Protein AF-A0A660PFT0-F1 (afdb_monomer_lite)

Sequence (124 aa):
MNLISDNKSNSGTRGTGVSPVNHGLKACFRHGAYLPHWEIEGGVYFVTFRLADSLPRYVVRSLKAQRKDVIKTIKKSDKTPTSVENKSINKLFSRKFDRYLDSGRGACRLKNPEIAEMVANALC

Secondary structure (DSSP, 8-state):
----------------PPPS--TTPPEEEEE-SSSEEEEETTPPP------TTSS-HHHHHHHHHHHHHHHHHHHHTTPPPPHHHHHHHHHHHHHHHHHHHHTT-S--GGGSHHHHHHHHHT--

Foldseek 3Di:
DDDDDDDDDPPPPPDPDDDQDDPDWDWDWDDDPPDIDIDTVVGDDDDDDDDPFLADPVNVVVLVVVLVVVCVVCVVVVDDQDPVSVVVSVVVSVVVVVVSNVVVGDPPCCVPVVVVVVVVVVPD

Radius of gyration: 23.93 Å; chains: 1; bounding box: 81×48×47 Å

pLDDT: mean 79.15, std 17.85, range [34.97, 96.81]

Structure (mmCIF, N/CA/C/O backbone):
data_AF-A0A660PFT0-F1
#
_entry.id   AF-A0A660PFT0-F1
#
loop_
_atom_site.group_PDB
_atom_site.id
_atom_site.type_symbol
_atom_site.label_atom_id
_atom_site.label_alt_id
_atom_site.label_comp_id
_atom_site.label_asym_id
_atom_site.label_entity_id
_atom_site.label_seq_id
_atom_site.pdbx_PDB_ins_code
_atom_site.Cartn_x
_atom_site.Cartn_y
_atom_site.Cartn_z
_atom_site.occupancy
_atom_site.B_iso_or_equiv
_atom_site.auth_seq_id
_atom_site.auth_comp_id
_atom_site.auth_asym_id
_atom_site.auth_atom_id
_atom_site.pdbx_PDB_model_num
ATOM 1 N N . MET A 1 1 ? 59.292 -23.383 -14.006 1.00 40.69 1 MET A N 1
ATOM 2 C CA . MET A 1 1 ? 58.706 -22.035 -14.160 1.00 40.69 1 MET A CA 1
ATOM 3 C C . MET A 1 1 ? 57.199 -22.199 -14.232 1.00 40.69 1 MET A C 1
ATOM 5 O O . MET A 1 1 ? 56.682 -22.560 -15.278 1.00 40.69 1 MET A O 1
ATOM 9 N N . ASN A 1 2 ? 56.529 -22.056 -13.088 1.00 34.97 2 ASN A N 1
ATOM 10 C CA . ASN A 1 2 ? 55.070 -22.078 -12.987 1.00 34.97 2 ASN A CA 1
ATOM 11 C C . ASN A 1 2 ? 54.538 -20.672 -13.243 1.00 34.97 2 ASN A C 1
ATOM 13 O O . ASN A 1 2 ? 54.988 -19.763 -12.555 1.00 34.97 2 ASN A O 1
ATOM 17 N N . LEU A 1 3 ? 53.547 -20.529 -14.122 1.00 36.38 3 LEU A N 1
ATOM 18 C CA . LEU A 1 3 ? 52.514 -19.498 -14.009 1.00 36.38 3 LEU A CA 1
ATOM 19 C C . LEU A 1 3 ? 51.187 -20.083 -14.514 1.00 36.38 3 LEU A C 1
ATOM 21 O O . LEU A 1 3 ? 50.886 -20.079 -15.703 1.00 36.38 3 LEU A O 1
ATOM 25 N N . ILE A 1 4 ? 50.422 -20.620 -13.566 1.00 43.66 4 ILE A N 1
ATOM 26 C CA . ILE A 1 4 ? 48.961 -20.683 -13.613 1.00 43.66 4 ILE A CA 1
ATOM 27 C C . ILE A 1 4 ? 48.498 -19.372 -12.964 1.00 43.66 4 ILE A C 1
ATOM 29 O O . ILE A 1 4 ? 48.966 -19.059 -11.871 1.00 43.66 4 ILE A O 1
ATOM 33 N N . SER A 1 5 ? 47.608 -18.610 -13.604 1.00 38.97 5 SER A N 1
ATOM 34 C CA . SER A 1 5 ? 46.827 -17.572 -12.914 1.00 38.97 5 SER A CA 1
ATOM 35 C C . SER A 1 5 ? 45.366 -17.582 -13.378 1.00 38.97 5 SER A C 1
ATOM 37 O O . SER A 1 5 ? 45.002 -17.021 -14.409 1.00 38.97 5 SER A O 1
ATOM 39 N N . ASP A 1 6 ? 44.567 -18.333 -12.630 1.00 35.00 6 ASP A N 1
ATOM 40 C CA . ASP A 1 6 ? 43.370 -17.909 -11.900 1.00 35.00 6 ASP A CA 1
ATOM 41 C C . ASP A 1 6 ? 42.286 -17.042 -12.572 1.00 35.00 6 ASP A C 1
ATOM 43 O O . ASP A 1 6 ? 42.359 -15.827 -12.736 1.00 35.00 6 ASP A O 1
ATOM 47 N N . ASN A 1 7 ? 41.200 -17.768 -12.844 1.00 38.53 7 ASN A N 1
ATOM 48 C CA . ASN A 1 7 ? 39.774 -17.456 -12.742 1.00 38.53 7 ASN A CA 1
ATOM 49 C C . ASN A 1 7 ? 39.323 -16.195 -11.958 1.00 38.53 7 ASN A C 1
ATOM 51 O O . ASN A 1 7 ? 39.603 -16.026 -10.777 1.00 38.53 7 ASN A O 1
ATOM 55 N N . LYS A 1 8 ? 38.448 -15.427 -12.633 1.00 44.62 8 LYS A N 1
ATOM 56 C CA . LYS A 1 8 ? 37.333 -14.564 -12.173 1.00 44.62 8 LYS A CA 1
ATOM 57 C C . LYS A 1 8 ? 37.143 -14.313 -10.662 1.00 44.62 8 LYS A C 1
ATOM 59 O O . LYS A 1 8 ? 36.727 -15.201 -9.925 1.00 44.62 8 LYS A O 1
ATOM 64 N N . SER A 1 9 ? 37.027 -13.025 -10.325 1.00 35.03 9 SER A N 1
ATOM 65 C CA . SER A 1 9 ? 35.976 -12.541 -9.415 1.00 35.03 9 SER A CA 1
ATOM 66 C C . SER A 1 9 ? 35.415 -11.196 -9.895 1.00 35.03 9 SER A C 1
ATOM 68 O O . SER A 1 9 ? 35.931 -10.134 -9.559 1.00 35.03 9 SER A O 1
ATOM 70 N N . ASN A 1 10 ? 34.344 -11.230 -10.695 1.00 42.50 10 ASN A N 1
ATOM 71 C CA . ASN A 1 10 ? 33.515 -10.047 -10.925 1.00 42.50 10 ASN A CA 1
ATOM 72 C C . ASN A 1 10 ? 32.631 -9.877 -9.682 1.00 42.50 10 ASN A C 1
ATOM 74 O O . ASN A 1 10 ? 31.570 -10.500 -9.579 1.00 42.50 10 ASN A O 1
ATOM 78 N N . SER A 1 11 ? 33.112 -9.127 -8.691 1.00 39.69 11 SER A N 1
ATOM 79 C CA . SER A 1 11 ? 32.329 -8.773 -7.512 1.00 39.69 11 SER A CA 1
ATOM 80 C C . SER A 1 11 ? 31.281 -7.745 -7.927 1.00 39.69 11 SER A C 1
ATOM 82 O O . SER A 1 11 ? 31.493 -6.538 -7.891 1.00 39.69 11 SER A O 1
ATOM 84 N N . GLY A 1 12 ? 30.120 -8.242 -8.355 1.00 40.56 12 GLY A N 1
ATOM 85 C CA . GLY A 1 12 ? 28.928 -7.422 -8.507 1.00 40.56 12 GLY A CA 1
ATOM 86 C C . GLY A 1 12 ? 28.608 -6.767 -7.168 1.00 40.56 12 GLY A C 1
ATOM 87 O O . GLY A 1 12 ? 28.052 -7.407 -6.273 1.00 40.56 12 GLY A O 1
ATOM 88 N N . THR A 1 13 ? 28.977 -5.497 -7.025 1.00 44.62 13 THR A N 1
ATOM 89 C CA . THR A 1 13 ? 28.565 -4.637 -5.925 1.00 44.62 13 THR A CA 1
ATOM 90 C C . THR A 1 13 ? 27.059 -4.455 -6.040 1.00 44.62 13 THR A C 1
ATOM 92 O O . THR A 1 13 ? 26.547 -3.587 -6.740 1.00 44.62 13 THR A O 1
ATOM 95 N N . ARG A 1 14 ? 26.308 -5.324 -5.360 1.00 42.53 14 ARG A N 1
ATOM 96 C CA . ARG A 1 14 ? 24.906 -5.055 -5.047 1.00 42.53 14 ARG A CA 1
ATOM 97 C C . ARG A 1 14 ? 24.908 -3.856 -4.108 1.00 42.53 14 ARG A C 1
ATOM 99 O O . ARG A 1 14 ? 25.027 -4.023 -2.898 1.00 42.53 14 ARG A O 1
ATOM 106 N N . GLY A 1 15 ? 24.870 -2.654 -4.678 1.00 44.59 15 GLY A N 1
ATOM 107 C CA . GLY A 1 15 ? 24.760 -1.421 -3.920 1.00 44.59 15 GLY A CA 1
ATOM 108 C C . GLY A 1 15 ? 23.502 -1.493 -3.068 1.00 44.59 15 GLY A C 1
ATOM 109 O O . GLY A 1 15 ? 22.389 -1.499 -3.589 1.00 44.59 15 GLY A O 1
ATOM 110 N N . THR A 1 16 ? 23.672 -1.575 -1.752 1.00 48.59 16 THR A N 1
ATOM 111 C CA . THR A 1 16 ? 22.648 -1.102 -0.824 1.00 48.59 16 THR A CA 1
ATOM 112 C C . THR A 1 16 ? 22.415 0.349 -1.223 1.00 48.59 16 THR A C 1
ATOM 114 O O . THR A 1 16 ? 23.371 1.119 -1.174 1.00 48.59 16 THR A O 1
ATOM 117 N N . GLY A 1 17 ? 21.238 0.673 -1.762 1.00 58.50 17 GLY A N 1
ATOM 118 C CA . GLY A 1 17 ? 20.958 1.961 -2.403 1.00 58.50 17 GLY A CA 1
ATOM 119 C C . GLY A 1 17 ? 21.411 3.190 -1.606 1.00 58.50 17 GLY A C 1
ATOM 120 O O . GLY A 1 17 ? 21.766 3.106 -0.432 1.00 58.50 17 GLY A O 1
ATOM 121 N N . VAL A 1 18 ? 21.394 4.347 -2.270 1.00 61.91 18 VAL A N 1
ATOM 122 C CA . VAL A 1 18 ? 21.828 5.631 -1.700 1.00 61.91 18 VAL A CA 1
ATOM 123 C C . VAL A 1 18 ? 21.235 5.824 -0.301 1.00 61.91 18 VAL A C 1
ATOM 125 O O . VAL A 1 18 ? 20.023 5.693 -0.120 1.00 61.91 18 VAL A O 1
ATOM 128 N N . SER A 1 19 ? 22.090 6.109 0.688 1.00 57.84 19 SER A N 1
ATOM 129 C CA . SER A 1 19 ? 21.643 6.396 2.053 1.00 57.84 19 SER A CA 1
ATOM 130 C C . SER A 1 19 ? 20.622 7.541 2.013 1.00 57.84 19 SER A C 1
ATOM 132 O O . SER A 1 19 ? 20.965 8.628 1.545 1.00 57.84 19 SER A O 1
ATOM 134 N N . PRO A 1 20 ? 19.379 7.339 2.487 1.00 59.56 20 PRO A N 1
ATOM 135 C CA . PRO A 1 20 ? 18.334 8.354 2.372 1.00 59.56 20 PRO A CA 1
ATOM 136 C C . PRO A 1 20 ? 18.502 9.495 3.387 1.00 59.56 20 PRO A C 1
ATOM 138 O O . PRO A 1 20 ? 17.769 10.479 3.332 1.00 59.56 20 PRO A O 1
ATOM 141 N N . VAL A 1 21 ? 19.438 9.374 4.336 1.00 58.06 21 VAL A N 1
ATOM 142 C CA . VAL A 1 21 ? 19.626 10.345 5.419 1.00 58.06 21 VAL A CA 1
ATOM 143 C C . VAL A 1 21 ? 20.772 11.286 5.063 1.00 58.06 21 VAL A C 1
ATOM 145 O O . VAL A 1 21 ? 21.934 11.007 5.342 1.00 58.06 21 VAL A O 1
ATOM 148 N N . ASN A 1 22 ? 20.431 12.414 4.444 1.00 60.12 22 ASN A N 1
ATOM 149 C CA . ASN A 1 22 ? 21.353 13.523 4.225 1.00 60.12 22 ASN A CA 1
ATOM 150 C C . ASN A 1 22 ? 21.050 14.610 5.273 1.00 60.12 22 ASN A C 1
ATOM 152 O O . ASN A 1 22 ? 19.997 15.245 5.240 1.00 60.12 22 ASN A O 1
ATOM 156 N N . HIS A 1 23 ? 21.953 14.804 6.237 1.00 59.62 23 HIS A N 1
ATOM 157 C CA . HIS A 1 23 ? 21.729 15.622 7.442 1.00 59.62 23 HIS A CA 1
ATOM 158 C C . HIS A 1 23 ? 21.633 17.148 7.200 1.00 59.62 23 HIS A C 1
ATOM 160 O O . HIS A 1 23 ? 21.502 17.903 8.160 1.00 59.62 23 HIS A O 1
ATOM 166 N N . GLY A 1 24 ? 21.695 17.613 5.945 1.00 67.31 24 GLY A N 1
ATOM 167 C CA . GLY A 1 24 ? 21.725 19.038 5.581 1.00 67.31 24 GLY A CA 1
ATOM 168 C C . GLY A 1 24 ? 20.566 19.535 4.710 1.00 67.31 24 GLY A C 1
ATOM 169 O O . GLY A 1 24 ? 20.590 20.692 4.295 1.00 67.31 24 GLY A O 1
ATOM 170 N N . LEU A 1 25 ? 19.571 18.700 4.399 1.00 69.50 25 LEU A N 1
ATOM 171 C CA . LEU A 1 25 ? 18.508 19.083 3.466 1.00 69.50 25 LEU A CA 1
ATOM 172 C C . LEU A 1 25 ? 17.396 19.862 4.181 1.00 69.50 25 LEU A C 1
ATOM 174 O O . LEU A 1 25 ? 16.904 19.449 5.233 1.00 69.50 25 LEU A O 1
ATOM 178 N N . LYS A 1 26 ? 16.986 20.996 3.603 1.00 78.19 26 LYS A N 1
ATOM 179 C CA . LYS A 1 26 ? 15.901 21.832 4.132 1.00 78.19 26 LYS A CA 1
ATOM 180 C C . LYS A 1 26 ? 14.573 21.445 3.490 1.00 78.19 26 LYS A C 1
ATOM 182 O O . LYS A 1 26 ? 14.480 21.327 2.272 1.00 78.19 26 LYS A O 1
ATOM 187 N N . ALA A 1 27 ? 13.538 21.297 4.314 1.00 83.81 27 ALA A N 1
ATOM 188 C CA . ALA A 1 27 ? 12.172 21.136 3.835 1.00 83.81 27 ALA A CA 1
ATOM 189 C C . ALA A 1 27 ? 11.581 22.501 3.447 1.00 83.81 27 ALA A C 1
ATOM 191 O O . ALA A 1 27 ? 11.503 23.413 4.271 1.00 83.81 27 ALA A O 1
ATOM 192 N N . CYS A 1 28 ? 11.156 22.630 2.196 1.00 83.69 28 CYS A N 1
ATOM 193 C CA . CYS A 1 28 ? 10.348 23.721 1.677 1.00 83.69 28 CYS A CA 1
ATOM 194 C C . CYS A 1 28 ? 8.870 23.344 1.809 1.00 83.69 28 CYS A C 1
ATOM 196 O O . CYS A 1 28 ? 8.458 22.264 1.391 1.00 83.69 28 CYS A O 1
ATOM 198 N N . PHE A 1 29 ? 8.064 24.233 2.386 1.00 82.94 29 PHE A N 1
ATOM 199 C CA . PHE A 1 29 ? 6.619 24.055 2.516 1.00 82.94 29 PHE A CA 1
ATOM 200 C C . PHE A 1 29 ? 5.916 25.023 1.568 1.00 82.94 29 PHE A C 1
ATOM 202 O O . PHE A 1 29 ? 6.010 26.240 1.726 1.00 82.94 29 PHE A O 1
ATOM 209 N N . ARG A 1 30 ? 5.190 24.487 0.587 1.00 77.88 30 ARG A N 1
ATOM 210 C CA . ARG A 1 30 ? 4.373 25.254 -0.352 1.00 77.88 30 ARG A CA 1
ATOM 211 C C . ARG A 1 30 ? 2.901 25.100 0.010 1.00 77.88 30 ARG A C 1
ATOM 213 O O . ARG A 1 30 ? 2.364 23.995 0.084 1.00 77.88 30 ARG A O 1
ATOM 220 N N . HIS A 1 31 ? 2.232 26.229 0.205 1.00 67.38 31 HIS A N 1
ATOM 221 C CA . HIS A 1 31 ? 0.783 26.270 0.357 1.00 67.38 31 HIS A CA 1
ATOM 222 C C . HIS A 1 31 ? 0.172 26.390 -1.041 1.00 67.38 31 HIS A C 1
ATOM 224 O O . HIS A 1 31 ? 0.039 27.485 -1.580 1.00 67.38 31 HIS A O 1
ATOM 230 N N . GLY A 1 32 ? -0.109 25.244 -1.668 1.00 65.06 32 GLY A N 1
ATOM 231 C CA . GLY A 1 32 ? -0.871 25.199 -2.916 1.00 65.06 32 GLY A CA 1
ATOM 232 C C . GLY A 1 32 ? -2.357 25.492 -2.678 1.00 65.06 32 GLY A C 1
ATOM 233 O O . GLY A 1 32 ? -2.811 25.572 -1.539 1.00 65.06 32 GLY A O 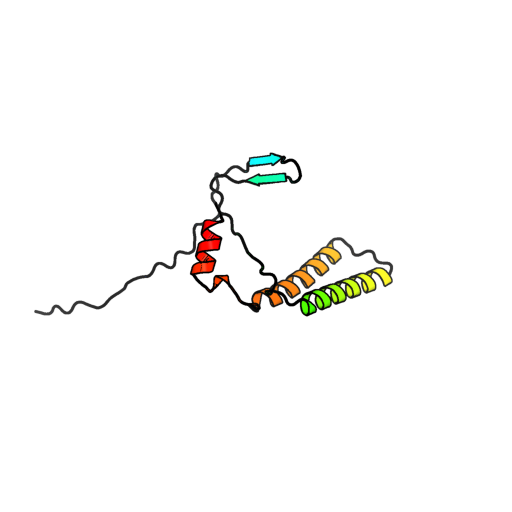1
ATOM 234 N N . ALA A 1 33 ? -3.138 25.597 -3.757 1.00 66.06 33 ALA A N 1
ATOM 235 C CA . ALA A 1 33 ? -4.559 25.954 -3.685 1.00 66.06 33 ALA A CA 1
ATOM 236 C C . ALA A 1 33 ? -5.443 24.951 -2.909 1.00 66.06 33 ALA A C 1
ATOM 238 O O . ALA A 1 33 ? -6.530 25.329 -2.485 1.00 66.06 33 ALA A O 1
ATOM 239 N N . TYR A 1 34 ? -5.017 23.690 -2.737 1.00 64.94 34 TYR A N 1
ATOM 240 C CA . TYR A 1 34 ? -5.874 22.640 -2.158 1.00 64.94 34 TYR A CA 1
ATOM 241 C C . TYR A 1 34 ? -5.207 21.699 -1.147 1.00 64.94 34 TYR A C 1
ATOM 243 O O . TYR A 1 34 ? -5.917 21.111 -0.334 1.00 64.94 34 TYR A O 1
ATOM 251 N N . LEU A 1 35 ? -3.879 21.539 -1.156 1.00 71.38 35 LEU A N 1
ATOM 252 C CA . LEU A 1 35 ? -3.174 20.679 -0.200 1.00 71.38 35 LEU A CA 1
ATOM 253 C C . LEU A 1 35 ? -1.807 21.276 0.173 1.00 71.38 35 LEU A C 1
ATOM 255 O O . LEU A 1 35 ? -1.150 21.881 -0.676 1.00 71.38 35 LEU A O 1
ATOM 259 N N . PRO A 1 36 ? -1.360 21.114 1.431 1.00 72.88 36 PRO A N 1
ATOM 260 C CA . PRO A 1 36 ? -0.002 21.463 1.819 1.00 72.88 36 PRO A CA 1
ATOM 261 C C . PRO A 1 36 ? 0.975 20.518 1.116 1.00 72.88 36 PRO A C 1
ATOM 263 O O . PRO A 1 36 ? 0.924 19.299 1.297 1.00 72.88 36 PRO A O 1
ATOM 266 N N . HIS A 1 37 ? 1.867 21.087 0.315 1.00 76.75 37 HIS A N 1
ATOM 267 C CA . HIS A 1 37 ? 2.958 20.363 -0.320 1.00 76.75 37 HIS A CA 1
ATOM 268 C C . HIS A 1 37 ? 4.238 20.662 0.453 1.00 76.75 37 HIS A C 1
ATOM 270 O O . HIS A 1 37 ? 4.501 21.813 0.796 1.00 76.75 37 HIS A O 1
ATOM 276 N N . TRP A 1 38 ? 5.041 19.643 0.737 1.00 84.62 38 TRP A N 1
ATOM 277 C CA . TRP A 1 38 ? 6.383 19.842 1.265 1.00 84.62 38 TRP A CA 1
ATOM 278 C C . TRP A 1 38 ? 7.372 19.050 0.425 1.00 84.62 38 TRP A C 1
ATOM 280 O O . TRP A 1 38 ? 7.107 17.912 0.038 1.00 84.62 38 TRP A O 1
ATOM 290 N N . GLU A 1 39 ? 8.493 19.680 0.117 1.00 84.75 39 GLU A N 1
ATOM 291 C CA . GLU A 1 39 ? 9.562 19.118 -0.692 1.00 84.75 39 GLU A CA 1
ATOM 292 C C . GLU A 1 39 ? 10.891 19.330 0.024 1.00 84.75 39 GLU A C 1
ATOM 294 O O . GLU A 1 39 ? 11.098 20.328 0.706 1.00 84.75 39 GLU A O 1
ATOM 299 N N . ILE A 1 40 ? 11.782 18.362 -0.087 1.00 87.06 40 ILE A N 1
ATOM 300 C CA . ILE A 1 40 ? 13.153 18.441 0.375 1.00 87.06 40 ILE A CA 1
ATOM 301 C C . ILE A 1 40 ? 13.981 18.428 -0.897 1.00 87.06 40 ILE A C 1
ATOM 303 O O . ILE A 1 40 ? 14.016 17.425 -1.610 1.00 87.06 40 ILE A O 1
ATOM 307 N N . GLU A 1 41 ? 14.627 19.550 -1.186 1.00 83.06 41 GLU A N 1
ATOM 308 C CA . GLU A 1 41 ? 15.560 19.633 -2.303 1.00 83.06 41 GLU A CA 1
ATOM 309 C C . GLU A 1 41 ? 16.689 18.615 -2.098 1.00 83.06 41 GLU A C 1
ATOM 311 O O . GLU A 1 41 ? 17.241 18.516 -1.003 1.00 83.06 41 GLU A O 1
ATOM 316 N N . GLY A 1 42 ? 16.981 17.797 -3.115 1.00 82.88 42 GLY A N 1
ATOM 317 C CA . GLY A 1 42 ? 17.933 16.683 -3.006 1.00 82.88 42 GLY A CA 1
ATOM 318 C C . GLY A 1 42 ? 17.468 15.517 -2.119 1.00 82.88 42 GLY A C 1
ATOM 319 O O . GLY A 1 42 ? 18.251 14.609 -1.838 1.00 82.88 42 GLY A O 1
ATOM 320 N N . GLY A 1 43 ? 16.213 15.530 -1.658 1.00 84.31 43 GLY A N 1
ATOM 321 C CA . GLY A 1 43 ? 15.611 14.439 -0.903 1.00 84.31 43 GLY A CA 1
ATOM 322 C C . GLY A 1 43 ? 15.407 13.197 -1.769 1.00 84.31 43 GLY A C 1
ATOM 323 O O . GLY A 1 43 ? 14.996 13.283 -2.923 1.00 84.31 43 GLY A O 1
ATOM 324 N N . VAL A 1 44 ? 15.669 12.020 -1.200 1.00 84.75 44 VAL A N 1
ATOM 325 C CA . VAL A 1 44 ? 15.377 10.742 -1.859 1.00 84.75 44 VAL A CA 1
ATOM 326 C C . VAL A 1 44 ? 13.952 10.324 -1.512 1.00 84.75 44 VAL A C 1
ATOM 328 O O . VAL A 1 44 ? 13.629 10.089 -0.346 1.00 84.75 44 VAL A O 1
ATOM 331 N N . TYR A 1 45 ? 13.105 10.200 -2.531 1.00 83.38 45 TYR A N 1
ATOM 332 C CA . TYR A 1 45 ? 11.712 9.791 -2.382 1.00 83.38 45 TYR A CA 1
ATOM 333 C C . TYR A 1 45 ? 11.519 8.339 -2.798 1.00 83.38 45 TYR A C 1
ATOM 335 O O . TYR A 1 45 ? 11.920 7.923 -3.882 1.00 83.38 45 TYR A O 1
ATOM 343 N N . PHE A 1 46 ? 10.850 7.568 -1.945 1.00 86.56 46 PHE A N 1
ATOM 344 C CA . PHE A 1 46 ? 10.428 6.214 -2.274 1.00 86.56 46 PHE A CA 1
ATOM 345 C C . PHE A 1 46 ? 8.945 6.210 -2.649 1.00 86.56 46 PHE A C 1
ATOM 347 O O . PHE A 1 46 ? 8.075 6.376 -1.790 1.00 86.56 46 PHE A O 1
ATOM 354 N N . VAL A 1 47 ? 8.654 6.027 -3.938 1.00 84.81 47 VAL A N 1
ATOM 355 C CA . VAL A 1 47 ? 7.285 5.983 -4.471 1.00 84.81 47 VAL A CA 1
ATOM 356 C C . VAL A 1 47 ? 6.853 4.529 -4.646 1.00 84.81 47 VAL A C 1
ATOM 358 O O . VAL A 1 47 ? 7.546 3.733 -5.274 1.00 84.81 47 VAL A O 1
ATOM 361 N N . THR A 1 48 ? 5.684 4.173 -4.106 1.00 84.00 48 THR A N 1
ATOM 362 C CA . THR A 1 48 ? 5.090 2.837 -4.270 1.00 84.00 48 THR A CA 1
ATOM 363 C C . THR A 1 48 ? 3.782 2.919 -5.044 1.00 84.00 48 THR A C 1
ATOM 365 O O . THR A 1 48 ? 2.875 3.672 -4.691 1.00 84.00 48 THR A O 1
ATOM 368 N N . PHE A 1 49 ? 3.663 2.114 -6.099 1.00 82.69 49 PHE A N 1
ATOM 369 C CA . PHE A 1 49 ? 2.446 2.028 -6.903 1.00 82.69 49 PHE A CA 1
ATOM 370 C C . PHE A 1 49 ? 1.590 0.841 -6.466 1.00 82.69 49 PHE A C 1
ATOM 372 O O . PHE A 1 49 ? 2.057 -0.297 -6.409 1.00 82.69 49 PHE A O 1
ATOM 379 N N . ARG A 1 50 ? 0.300 1.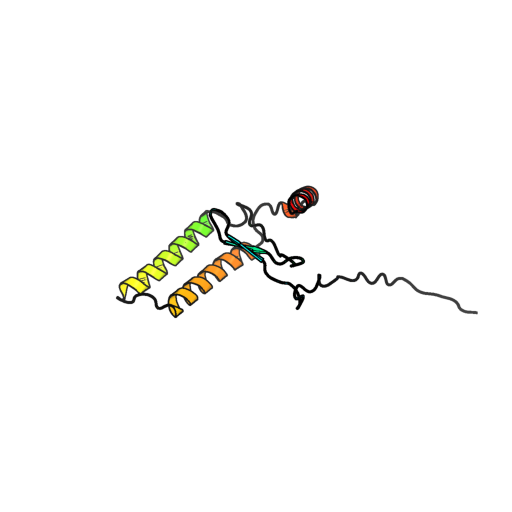088 -6.219 1.00 85.69 50 ARG A N 1
ATOM 380 C CA . ARG A 1 50 ? -0.695 0.033 -5.995 1.00 85.69 50 ARG A CA 1
ATOM 381 C C . ARG A 1 50 ? -1.596 -0.088 -7.218 1.00 85.69 50 ARG A C 1
ATOM 383 O O . ARG A 1 50 ? -2.458 0.761 -7.433 1.00 85.69 50 ARG A O 1
ATOM 390 N N . LEU A 1 51 ? -1.421 -1.157 -7.992 1.00 86.31 51 LEU A N 1
ATOM 391 C CA . LEU A 1 51 ? -2.275 -1.439 -9.147 1.00 86.31 51 LEU A CA 1
ATOM 392 C C . LEU A 1 51 ? -3.689 -1.857 -8.708 1.00 86.31 51 LEU A C 1
ATOM 394 O O . LEU A 1 51 ? -3.892 -2.390 -7.616 1.00 86.31 51 LEU A O 1
ATOM 398 N N . ALA A 1 52 ? -4.687 -1.601 -9.556 1.00 85.38 52 ALA A N 1
ATOM 399 C CA . ALA A 1 52 ? -6.098 -1.836 -9.229 1.00 85.38 52 ALA A CA 1
ATOM 400 C C . ALA A 1 52 ? -6.421 -3.314 -8.933 1.00 85.38 52 ALA A C 1
ATOM 402 O O . ALA A 1 52 ? -7.337 -3.611 -8.166 1.00 85.38 52 ALA A O 1
ATOM 403 N N . ASP A 1 53 ? -5.654 -4.228 -9.520 1.00 89.31 53 ASP A N 1
ATOM 404 C CA . ASP A 1 53 ? -5.778 -5.678 -9.395 1.00 89.31 53 ASP A CA 1
ATOM 405 C C . ASP A 1 53 ? -4.890 -6.283 -8.296 1.00 89.31 53 ASP A C 1
ATOM 407 O O . ASP A 1 53 ? -5.025 -7.470 -7.995 1.00 89.31 53 ASP A O 1
ATOM 411 N N . SER A 1 54 ? -4.039 -5.483 -7.639 1.00 90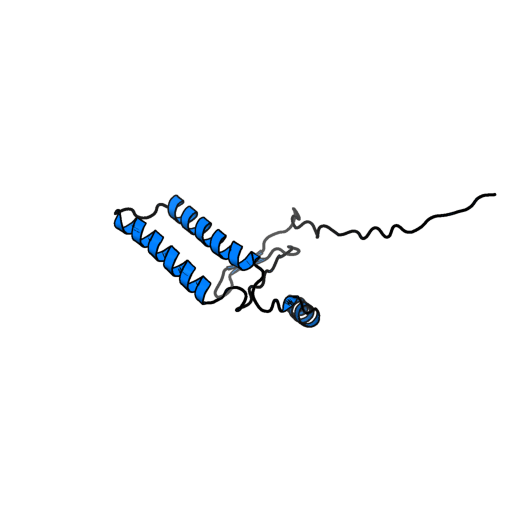.12 54 SER A N 1
ATOM 412 C CA . SER A 1 54 ? -3.167 -5.968 -6.560 1.00 90.12 54 SER A CA 1
ATOM 413 C C . SER A 1 54 ? -3.946 -6.408 -5.318 1.00 90.12 54 SER A C 1
ATOM 415 O O . SER A 1 54 ? -3.454 -7.181 -4.497 1.00 90.12 54 SER A O 1
ATOM 417 N N . LEU A 1 55 ? -5.187 -5.931 -5.180 1.00 91.00 55 LEU A N 1
ATOM 418 C CA . LEU A 1 55 ? -6.073 -6.288 -4.087 1.00 91.00 55 LEU A CA 1
ATOM 419 C C . LEU A 1 55 ? -7.480 -6.608 -4.612 1.00 91.00 55 LEU A C 1
ATOM 421 O O . LEU A 1 55 ? -8.248 -5.688 -4.910 1.00 91.00 55 LEU A O 1
ATOM 425 N N . PRO A 1 56 ? -7.861 -7.897 -4.691 1.00 89.56 56 PRO A N 1
ATOM 426 C CA . PRO A 1 56 ? -9.160 -8.289 -5.218 1.00 89.56 56 PRO A CA 1
ATOM 427 C C . PRO A 1 56 ? -10.323 -7.611 -4.483 1.00 89.56 56 PRO A C 1
ATOM 429 O O . PRO A 1 56 ? -10.352 -7.533 -3.251 1.00 89.56 56 PRO A O 1
ATOM 432 N N . ARG A 1 57 ? -11.343 -7.170 -5.232 1.00 91.06 57 ARG A N 1
ATOM 433 C CA . ARG A 1 57 ? -12.503 -6.433 -4.684 1.00 91.06 57 ARG A CA 1
ATOM 434 C C . ARG A 1 57 ? -13.191 -7.164 -3.528 1.00 91.06 57 ARG A C 1
ATOM 436 O O . ARG A 1 57 ? -13.616 -6.528 -2.563 1.00 91.06 57 ARG A O 1
ATOM 443 N N . TYR A 1 58 ? -13.291 -8.492 -3.607 1.00 92.50 58 TYR A N 1
ATOM 444 C CA . TYR A 1 58 ? -13.918 -9.297 -2.557 1.00 92.50 58 TYR A CA 1
ATOM 445 C C . TYR A 1 58 ? -13.121 -9.261 -1.241 1.00 92.50 58 TYR A C 1
ATOM 447 O O . TYR A 1 58 ? -13.730 -9.201 -0.173 1.00 92.50 58 TYR A O 1
ATOM 455 N N . VAL A 1 59 ? -11.784 -9.213 -1.308 1.00 92.44 59 VAL A N 1
ATOM 456 C CA . VAL A 1 59 ? -10.902 -9.077 -0.137 1.00 92.44 59 VAL A CA 1
ATOM 457 C C . VAL A 1 59 ? -11.125 -7.724 0.523 1.00 92.44 59 VAL A C 1
ATOM 459 O O . VAL A 1 59 ? -11.365 -7.662 1.728 1.00 92.44 59 VAL A O 1
ATOM 462 N N . VAL A 1 60 ? -11.132 -6.642 -0.265 1.00 92.81 60 VAL A N 1
ATOM 463 C CA . VAL A 1 60 ? -11.403 -5.284 0.241 1.00 92.81 60 VAL A CA 1
ATOM 464 C C . VAL A 1 60 ? -12.750 -5.235 0.954 1.00 92.81 60 VAL A C 1
ATOM 466 O O . VAL A 1 60 ? -12.849 -4.707 2.062 1.00 92.81 60 VAL A O 1
ATOM 469 N N . ARG A 1 61 ? -13.791 -5.799 0.331 1.00 95.50 61 ARG A N 1
ATOM 470 C CA . ARG A 1 61 ? -15.139 -5.849 0.905 1.00 95.50 61 ARG A CA 1
ATOM 471 C C . ARG A 1 61 ? -15.154 -6.621 2.224 1.00 95.50 61 ARG A C 1
ATOM 473 O O . ARG A 1 61 ? -15.699 -6.113 3.199 1.00 95.50 61 ARG A O 1
ATOM 480 N N . SER A 1 62 ? -14.523 -7.794 2.265 1.00 96.00 62 SER A N 1
ATOM 481 C CA . SER A 1 62 ? -14.445 -8.630 3.469 1.00 96.00 62 SER A CA 1
ATOM 482 C C . SER A 1 62 ? -13.712 -7.926 4.613 1.00 96.00 62 SER A C 1
ATOM 484 O O . SER A 1 62 ? -14.237 -7.840 5.721 1.00 96.00 62 SER A O 1
ATOM 486 N N . LEU A 1 63 ? -12.543 -7.333 4.352 1.00 95.12 63 LEU A N 1
ATOM 487 C CA . LEU A 1 63 ? -11.777 -6.614 5.375 1.00 95.12 63 LEU A CA 1
ATOM 488 C C . LEU A 1 63 ? -12.523 -5.380 5.898 1.00 95.12 63 LEU A C 1
ATOM 490 O O . LEU A 1 63 ? -12.507 -5.118 7.101 1.00 95.12 63 LEU A O 1
ATOM 494 N N . LYS A 1 64 ? -13.218 -4.643 5.020 1.00 95.31 64 LYS A N 1
ATOM 495 C CA . LYS A 1 64 ? -14.073 -3.517 5.425 1.00 95.31 64 LYS A CA 1
ATOM 496 C C . LYS A 1 64 ? -15.257 -3.973 6.281 1.00 95.31 64 LYS A C 1
ATOM 498 O O . LYS A 1 64 ? -15.564 -3.294 7.257 1.00 95.31 64 LYS A O 1
ATOM 503 N N . ALA A 1 65 ? -15.901 -5.089 5.938 1.00 96.69 65 ALA A N 1
ATOM 504 C CA . ALA A 1 65 ? -16.995 -5.657 6.727 1.00 96.69 65 ALA A CA 1
ATOM 505 C C . ALA A 1 65 ? -16.510 -6.070 8.125 1.00 96.69 65 ALA A C 1
ATOM 507 O O . ALA A 1 65 ? -16.997 -5.531 9.113 1.00 96.69 65 ALA A O 1
ATOM 508 N N . GLN A 1 66 ? -15.439 -6.870 8.201 1.00 96.00 66 GLN A N 1
ATOM 509 C CA . GLN A 1 66 ? -14.816 -7.271 9.470 1.00 96.00 66 GLN A CA 1
ATOM 510 C C . GLN A 1 66 ? -14.469 -6.066 10.355 1.00 96.00 66 GLN A C 1
ATOM 512 O O . GLN A 1 66 ? -14.683 -6.087 11.564 1.00 96.00 66 GLN A O 1
ATOM 517 N N . ARG A 1 67 ? -13.932 -4.992 9.764 1.00 95.19 67 ARG A N 1
ATOM 518 C CA . ARG A 1 67 ? -13.603 -3.770 10.507 1.00 95.19 67 ARG A CA 1
ATOM 519 C C . ARG A 1 67 ? -14.841 -3.084 11.071 1.00 95.19 67 ARG A C 1
ATOM 521 O O . ARG A 1 67 ? -14.809 -2.636 12.215 1.00 95.19 67 ARG A O 1
ATOM 528 N N . LYS A 1 68 ? -15.916 -2.993 10.284 1.00 94.19 68 LYS A N 1
ATOM 529 C CA . LYS A 1 68 ? -17.193 -2.434 10.744 1.00 94.19 68 LYS A CA 1
ATOM 530 C C . LYS A 1 68 ? -17.768 -3.253 11.896 1.00 94.19 68 LYS A C 1
ATOM 532 O O . LYS A 1 68 ? -18.216 -2.651 12.865 1.00 94.19 68 LYS A O 1
ATOM 537 N N . ASP A 1 69 ? -17.695 -4.578 11.820 1.00 94.06 69 ASP A N 1
ATOM 538 C CA . ASP A 1 69 ? -18.213 -5.464 12.865 1.00 94.06 69 ASP A CA 1
ATOM 539 C C . ASP A 1 69 ? -17.449 -5.294 14.179 1.00 94.06 69 ASP A C 1
ATOM 541 O O . ASP A 1 69 ? -18.070 -5.094 15.219 1.00 94.06 69 ASP A O 1
ATOM 545 N N . VAL A 1 70 ? -16.112 -5.243 14.133 1.00 91.12 70 VAL A N 1
ATOM 546 C CA . VAL A 1 70 ? -15.279 -4.974 15.321 1.00 91.12 70 VAL A CA 1
ATOM 547 C C . VAL A 1 70 ? -15.653 -3.639 15.971 1.00 91.12 70 VAL A C 1
ATOM 549 O O . VAL A 1 70 ? -15.882 -3.578 17.177 1.00 91.12 70 VAL A O 1
ATOM 552 N N . ILE A 1 71 ? -15.772 -2.571 15.176 1.00 90.00 71 ILE A N 1
ATOM 553 C CA . ILE A 1 71 ? -16.149 -1.244 15.686 1.00 90.00 71 ILE A CA 1
ATOM 554 C C . ILE A 1 71 ? -17.570 -1.268 16.267 1.00 90.00 71 ILE A C 1
ATOM 556 O O . ILE A 1 71 ? -17.818 -0.659 17.306 1.00 90.00 71 ILE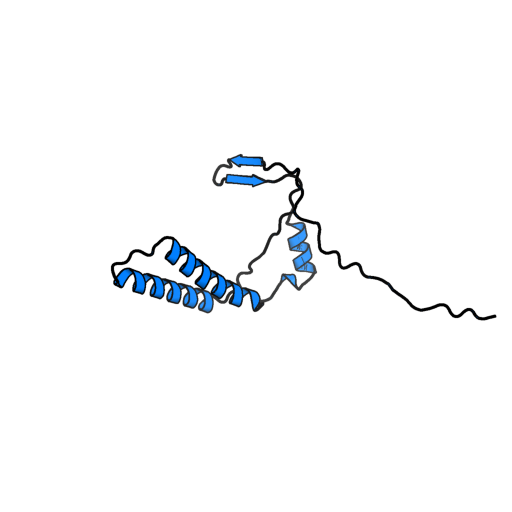 A O 1
ATOM 560 N N . LYS A 1 72 ? -18.507 -1.970 15.620 1.00 90.38 72 LYS A N 1
ATOM 561 C CA . LYS A 1 72 ? -19.893 -2.095 16.088 1.00 90.38 72 LYS A CA 1
ATOM 562 C C . LYS A 1 72 ? -19.965 -2.837 17.422 1.00 90.38 72 LYS A C 1
ATOM 564 O O . LYS A 1 72 ? -20.712 -2.407 18.292 1.00 90.38 72 LYS A O 1
ATOM 569 N N . THR A 1 73 ? -19.188 -3.902 17.599 1.00 88.25 73 THR A N 1
ATOM 570 C CA . THR A 1 73 ? -19.126 -4.659 18.857 1.00 88.25 73 THR A CA 1
ATOM 571 C C . THR A 1 73 ? -18.594 -3.810 20.008 1.00 88.25 73 THR A C 1
ATOM 573 O O . THR A 1 73 ? -19.166 -3.853 21.090 1.00 88.25 73 THR A O 1
ATOM 576 N N . ILE A 1 74 ? -17.569 -2.985 19.772 1.00 85.75 74 ILE A N 1
ATOM 577 C CA . ILE A 1 74 ? -17.032 -2.074 20.799 1.00 85.75 74 ILE A CA 1
ATOM 578 C C . ILE A 1 74 ? -18.055 -0.989 21.159 1.00 85.75 74 ILE A C 1
ATOM 580 O O . ILE A 1 74 ? -18.277 -0.715 22.329 1.00 85.75 74 ILE A O 1
ATOM 584 N N . LYS A 1 75 ? -18.747 -0.417 20.167 1.00 85.44 75 LYS A N 1
ATOM 585 C CA . LYS A 1 75 ? -19.786 0.592 20.428 1.00 85.44 75 LYS A CA 1
ATOM 586 C C . LYS A 1 75 ? -20.989 0.042 21.196 1.00 85.44 75 LYS A C 1
ATOM 588 O O . LYS A 1 75 ? -21.614 0.786 21.935 1.00 85.44 75 LYS A O 1
ATOM 593 N N . LYS A 1 76 ? -21.330 -1.238 21.007 1.00 81.94 76 LYS A N 1
ATOM 594 C CA . LYS A 1 76 ? -22.450 -1.895 21.700 1.00 81.94 76 LYS A CA 1
ATOM 595 C C . LYS A 1 76 ? -22.209 -2.113 23.194 1.00 81.94 76 LYS A C 1
ATOM 597 O O . LYS A 1 76 ? -23.174 -2.348 23.905 1.00 81.94 76 LYS A O 1
ATOM 602 N N . SER A 1 77 ? -20.966 -2.066 23.667 1.00 77.88 77 SER A N 1
ATOM 603 C CA . SER A 1 77 ? -20.648 -2.161 25.096 1.00 77.88 77 SER A CA 1
ATOM 604 C C . SER A 1 77 ? -20.618 -0.792 25.793 1.00 77.88 77 SER A C 1
ATOM 606 O O . SER A 1 77 ? -19.927 -0.648 26.798 1.00 77.88 77 SER A O 1
ATOM 608 N N . ASP A 1 78 ? -21.316 0.211 25.235 1.00 67.81 78 ASP A N 1
ATOM 609 C CA . ASP A 1 78 ? -21.332 1.629 25.647 1.00 67.81 78 ASP A CA 1
ATOM 610 C C . ASP A 1 78 ? -19.947 2.282 25.768 1.00 67.81 78 ASP A C 1
ATOM 612 O O . ASP A 1 78 ? -19.761 3.333 26.383 1.00 67.81 78 ASP A O 1
ATOM 616 N N . LYS A 1 79 ? -18.945 1.689 25.115 1.00 72.62 79 LYS A N 1
ATOM 617 C CA . LYS A 1 79 ? -17.586 2.215 25.060 1.00 72.62 79 LYS A CA 1
ATOM 618 C C . LYS A 1 79 ? -17.354 2.886 23.717 1.00 72.62 79 LYS A C 1
ATOM 620 O O . LYS A 1 79 ? -17.412 2.266 22.652 1.00 72.62 79 LYS A O 1
ATOM 625 N N . THR A 1 80 ? -17.041 4.176 23.755 1.00 73.38 80 THR A N 1
ATOM 626 C CA . THR A 1 80 ? -16.362 4.802 22.622 1.00 73.38 80 THR A CA 1
ATOM 627 C C . THR A 1 80 ? -14.934 4.250 22.575 1.00 73.38 80 THR A C 1
ATOM 629 O O . THR A 1 80 ? -14.277 4.203 23.615 1.00 73.38 80 THR A O 1
ATOM 632 N N . PRO A 1 81 ? -14.437 3.788 21.409 1.00 71.88 81 PRO A N 1
ATOM 633 C CA . PRO A 1 81 ? -13.073 3.291 21.337 1.00 71.88 81 PRO A CA 1
ATOM 634 C C . PRO A 1 81 ? -12.106 4.413 21.711 1.00 71.88 81 PRO A C 1
ATOM 636 O O . PRO A 1 81 ? -12.117 5.486 21.100 1.00 71.88 81 PRO A O 1
ATOM 639 N N . THR A 1 82 ? -11.250 4.150 22.688 1.00 80.69 82 THR A N 1
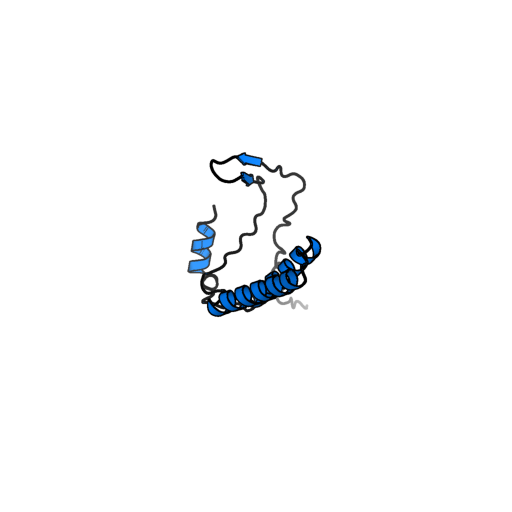ATOM 640 C CA . THR A 1 82 ? -10.165 5.045 23.085 1.00 80.69 82 THR A CA 1
ATOM 641 C C . THR A 1 82 ? -9.196 5.268 21.917 1.00 80.69 82 THR A C 1
ATOM 643 O O . THR A 1 82 ? -9.143 4.500 20.950 1.00 80.69 82 THR A O 1
ATOM 646 N N . SER A 1 83 ? -8.373 6.319 21.986 1.00 82.06 83 SER A N 1
ATOM 647 C CA . SER A 1 83 ? -7.324 6.570 20.980 1.00 82.06 83 SER A CA 1
ATOM 648 C C . SER A 1 83 ? -6.396 5.352 20.794 1.00 82.06 83 SER A C 1
ATOM 650 O O . SER A 1 83 ? -6.043 4.983 19.669 1.00 82.06 83 SER A O 1
ATOM 652 N N . VAL A 1 84 ? -6.083 4.650 21.890 1.00 83.75 84 VAL A N 1
ATOM 653 C CA . VAL A 1 84 ? -5.255 3.432 21.895 1.00 83.75 84 VAL A CA 1
ATOM 654 C C . VAL A 1 84 ? -5.948 2.270 21.178 1.00 83.75 84 VAL A C 1
ATOM 656 O O . VAL A 1 84 ? -5.326 1.587 20.356 1.00 83.75 84 VAL A O 1
ATOM 659 N N . GLU A 1 85 ? -7.240 2.058 21.428 1.00 85.12 85 GLU A N 1
ATOM 660 C CA . GLU A 1 85 ? -8.023 1.027 20.739 1.00 85.12 85 GLU A CA 1
ATOM 661 C C . GLU A 1 85 ? -8.146 1.334 19.245 1.00 85.12 85 GLU A C 1
ATOM 663 O O . GLU A 1 85 ? -7.906 0.454 18.419 1.00 85.12 85 GLU A O 1
ATOM 668 N N . ASN A 1 86 ? -8.408 2.590 18.869 1.00 88.12 86 ASN A N 1
ATOM 669 C CA . ASN A 1 86 ? -8.445 3.007 17.465 1.00 88.12 86 ASN A CA 1
ATOM 670 C C . ASN A 1 86 ? -7.114 2.743 16.752 1.00 88.12 86 ASN A C 1
ATOM 672 O O . ASN A 1 86 ? -7.100 2.191 15.648 1.00 88.12 86 ASN A O 1
ATOM 676 N N . LYS A 1 87 ? -5.983 3.075 17.387 1.00 91.12 87 LYS A N 1
ATOM 677 C CA . LYS A 1 87 ? -4.643 2.779 16.858 1.00 91.12 87 LYS A CA 1
ATOM 678 C C . LYS A 1 87 ? -4.426 1.276 16.687 1.00 91.12 87 LYS A C 1
ATOM 680 O O . LYS A 1 87 ? -3.876 0.850 15.671 1.00 91.12 87 LYS A O 1
ATOM 685 N N . SER A 1 88 ? -4.890 0.471 17.638 1.00 91.88 88 SER A N 1
ATOM 686 C CA . SER A 1 88 ? -4.761 -0.990 17.600 1.00 91.88 88 SER A CA 1
ATOM 687 C C . SER A 1 88 ? -5.619 -1.615 16.498 1.00 91.88 88 SER A C 1
ATOM 689 O O . SER A 1 88 ? -5.123 -2.440 15.731 1.00 91.88 88 SER A O 1
ATOM 691 N N . ILE A 1 89 ? -6.866 -1.161 16.341 1.00 92.56 89 ILE A N 1
ATOM 692 C CA . ILE A 1 89 ? -7.762 -1.554 15.244 1.00 92.56 89 ILE A CA 1
ATOM 693 C C . ILE A 1 89 ? -7.137 -1.169 13.901 1.00 92.56 89 ILE A C 1
ATOM 695 O O . ILE A 1 89 ? -7.064 -1.995 12.992 1.00 92.56 89 ILE A O 1
ATOM 699 N N . ASN A 1 90 ? -6.636 0.063 13.770 1.00 93.88 90 ASN A N 1
ATOM 700 C CA . ASN A 1 90 ? -5.929 0.512 12.573 1.00 93.88 90 ASN A CA 1
ATOM 701 C C . ASN A 1 90 ? -4.751 -0.399 12.250 1.00 93.88 90 ASN A C 1
ATOM 703 O O . ASN A 1 90 ? -4.716 -0.963 11.163 1.00 93.88 90 ASN A O 1
ATOM 707 N N . LYS A 1 91 ? -3.861 -0.632 13.215 1.00 95.31 91 LYS A N 1
ATOM 708 C CA . LYS A 1 91 ? -2.693 -1.501 13.048 1.00 95.31 91 LYS A CA 1
ATOM 709 C C . LYS A 1 91 ? -3.078 -2.926 12.649 1.00 95.31 91 LYS A C 1
ATOM 711 O O . LYS A 1 91 ? -2.443 -3.500 11.768 1.00 95.31 91 LYS A O 1
ATOM 716 N N . LEU A 1 92 ? -4.113 -3.497 13.267 1.00 95.50 92 LEU A N 1
ATOM 717 C CA . LEU A 1 92 ? -4.603 -4.838 12.947 1.00 95.50 92 LEU A CA 1
ATOM 718 C C . LEU A 1 92 ? -5.067 -4.929 11.492 1.00 95.50 92 LEU A C 1
ATOM 720 O O . LEU A 1 92 ? -4.688 -5.859 10.780 1.00 95.50 92 LEU A O 1
ATOM 724 N N . PHE A 1 93 ? -5.897 -3.981 11.053 1.00 95.62 93 PHE A N 1
ATOM 725 C CA . PHE A 1 93 ? -6.419 -4.002 9.692 1.00 95.62 93 PHE A CA 1
ATOM 726 C C . PHE A 1 93 ? -5.351 -3.629 8.665 1.00 95.62 93 PHE A C 1
ATOM 728 O O . PHE A 1 93 ? -5.287 -4.320 7.656 1.00 95.62 93 PHE A O 1
ATOM 735 N N . SER A 1 94 ? -4.467 -2.661 8.935 1.00 94.31 94 SER A N 1
ATOM 736 C CA . SER A 1 94 ? -3.300 -2.375 8.087 1.00 94.31 94 SER A CA 1
ATOM 737 C C . SER A 1 94 ? -2.478 -3.638 7.852 1.00 94.31 94 SER A C 1
ATOM 739 O O . SER A 1 94 ? -2.357 -4.063 6.715 1.00 94.31 94 SER A O 1
ATOM 741 N N . ARG A 1 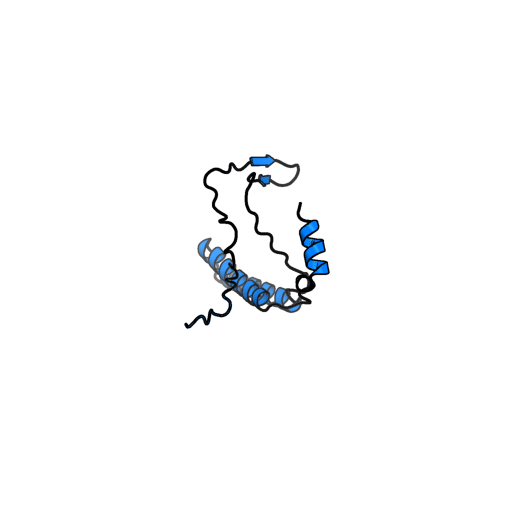95 ? -2.099 -4.365 8.914 1.00 95.69 95 ARG A N 1
ATOM 742 C CA . ARG A 1 95 ? -1.380 -5.646 8.778 1.00 95.69 95 ARG A CA 1
ATOM 743 C C . ARG A 1 95 ? -2.131 -6.681 7.948 1.00 95.69 95 ARG A C 1
ATOM 745 O O . ARG A 1 95 ? -1.513 -7.470 7.242 1.00 95.69 95 ARG A O 1
ATOM 752 N N . LYS A 1 96 ? -3.463 -6.738 8.055 1.00 95.38 96 LYS A N 1
ATOM 753 C CA . LYS A 1 96 ? -4.262 -7.628 7.202 1.00 95.38 96 LYS A CA 1
ATOM 754 C C . LYS A 1 96 ? -4.137 -7.212 5.737 1.00 95.38 96 LYS A C 1
ATOM 756 O O . LYS A 1 96 ? -3.899 -8.089 4.919 1.00 95.38 96 LYS A O 1
ATOM 761 N N . PHE A 1 97 ? -4.292 -5.924 5.424 1.00 92.88 97 PHE A N 1
ATOM 762 C CA . PHE A 1 97 ? -4.119 -5.389 4.070 1.00 92.88 97 PHE A CA 1
ATOM 763 C C . PHE A 1 97 ? -2.709 -5.654 3.534 1.00 92.88 97 PHE A C 1
ATOM 765 O O . PHE A 1 97 ? -2.593 -6.200 2.441 1.00 92.88 97 PHE A O 1
ATOM 772 N N . ASP A 1 98 ? -1.676 -5.366 4.324 1.00 92.25 98 ASP A N 1
ATOM 773 C CA . ASP A 1 98 ? -0.270 -5.546 3.950 1.00 92.25 98 ASP A CA 1
ATOM 774 C C . ASP A 1 98 ? 0.012 -7.001 3.575 1.00 92.25 98 ASP A C 1
ATOM 776 O O . ASP A 1 98 ? 0.471 -7.262 2.474 1.00 92.25 98 ASP A O 1
ATOM 780 N N . ARG A 1 99 ? -0.436 -7.980 4.376 1.00 93.44 99 ARG A N 1
ATOM 781 C CA . ARG A 1 99 ? -0.292 -9.406 4.020 1.00 93.44 99 ARG A CA 1
ATOM 782 C C . ARG A 1 99 ? -0.935 -9.782 2.684 1.00 93.44 99 ARG A C 1
ATOM 784 O O . ARG A 1 99 ? -0.474 -10.704 2.015 1.00 93.44 99 ARG A O 1
ATOM 791 N N . TYR A 1 100 ? -2.041 -9.136 2.310 1.00 92.00 100 TYR A N 1
ATOM 792 C CA . TYR A 1 100 ? -2.639 -9.365 0.994 1.00 92.00 100 TYR A CA 1
ATOM 793 C C . TYR A 1 100 ? -1.824 -8.703 -0.117 1.00 92.00 100 TYR A C 1
ATOM 795 O O . TYR A 1 100 ? -1.713 -9.289 -1.190 1.00 92.00 100 TYR A O 1
ATOM 803 N N . LEU A 1 101 ? -1.244 -7.531 0.125 1.00 90.00 101 LEU A N 1
ATOM 804 C CA . LEU A 1 101 ? -0.359 -6.866 -0.830 1.00 90.00 101 LEU A CA 1
ATOM 805 C C . LEU A 1 101 ? 0.947 -7.655 -1.021 1.00 90.00 101 LEU A C 1
ATOM 807 O O . LEU A 1 101 ? 1.321 -7.930 -2.159 1.00 90.00 101 LEU A O 1
ATOM 811 N N . ASP A 1 102 ? 1.551 -8.133 0.067 1.00 90.69 102 ASP A N 1
ATOM 812 C CA . ASP A 1 102 ? 2.790 -8.925 0.077 1.00 90.69 102 ASP A CA 1
ATOM 813 C C . ASP A 1 102 ? 2.652 -10.256 -0.671 1.00 90.69 102 ASP A C 1
ATOM 815 O O . ASP A 1 102 ? 3.632 -10.816 -1.153 1.00 90.69 102 ASP A O 1
ATOM 819 N N . SER A 1 103 ? 1.422 -10.761 -0.825 1.00 90.25 103 SER A N 1
ATOM 820 C CA . SER A 1 103 ? 1.165 -11.972 -1.612 1.00 90.25 103 SER A CA 1
ATOM 821 C C . SER A 1 103 ? 1.397 -11.802 -3.121 1.00 90.25 103 SER A C 1
ATOM 823 O O . SER A 1 103 ? 1.289 -12.782 -3.854 1.00 90.25 103 SER A O 1
ATOM 825 N N . GLY A 1 104 ? 1.685 -10.583 -3.598 1.00 86.44 104 GLY A N 1
ATOM 826 C CA . GLY A 1 104 ? 2.121 -10.336 -4.974 1.00 86.44 104 GLY A CA 1
ATOM 827 C C . GLY A 1 104 ? 1.067 -10.667 -6.034 1.00 86.44 104 GLY A C 1
ATOM 828 O O . GLY A 1 104 ? 1.404 -11.184 -7.096 1.00 86.44 104 GLY A O 1
ATOM 829 N N . ARG A 1 105 ? -0.214 -10.415 -5.738 1.00 87.88 105 ARG A N 1
ATOM 830 C CA . ARG A 1 105 ? -1.338 -10.672 -6.655 1.00 87.88 105 ARG A CA 1
ATOM 831 C C . ARG A 1 105 ? -1.479 -9.591 -7.732 1.00 87.88 105 ARG A C 1
ATOM 833 O O . ARG A 1 105 ? -0.963 -8.483 -7.601 1.00 87.88 105 ARG A O 1
ATOM 840 N N . GLY A 1 106 ? -2.257 -9.917 -8.763 1.00 90.12 106 GLY A N 1
ATOM 841 C CA . GLY A 1 106 ? -2.489 -9.066 -9.928 1.00 90.12 106 GLY A CA 1
ATOM 842 C C . GLY A 1 106 ? -1.537 -9.400 -11.074 1.00 90.12 106 GLY A C 1
ATOM 843 O O . GLY A 1 106 ? -0.755 -10.344 -11.005 1.00 90.12 106 GLY A O 1
ATOM 844 N N . ALA A 1 107 ? -1.602 -8.621 -12.144 1.00 91.50 107 ALA A N 1
ATOM 845 C CA . ALA A 1 107 ? -0.806 -8.819 -13.345 1.00 91.50 107 ALA A CA 1
ATOM 846 C C . ALA A 1 107 ? 0.670 -8.429 -13.164 1.00 91.50 107 ALA A C 1
ATOM 848 O O . ALA A 1 107 ? 1.471 -8.690 -14.056 1.00 91.50 107 ALA A O 1
ATOM 849 N N . CYS A 1 108 ? 1.024 -7.776 -12.047 1.00 88.06 108 CYS A N 1
ATOM 850 C CA . CYS A 1 108 ? 2.379 -7.308 -11.743 1.00 88.06 108 CYS A CA 1
ATOM 851 C C . CYS A 1 108 ? 3.044 -6.626 -12.951 1.00 88.06 108 CYS A C 1
ATOM 853 O O . CYS A 1 108 ? 4.146 -7.000 -13.340 1.00 88.06 108 CYS A O 1
ATOM 855 N N . ARG A 1 109 ? 2.366 -5.646 -13.569 1.00 90.38 109 ARG A N 1
ATOM 856 C CA . ARG A 1 109 ? 2.772 -5.061 -14.863 1.00 90.38 109 ARG A CA 1
ATOM 857 C C . ARG A 1 109 ? 4.198 -4.509 -14.882 1.00 90.38 109 ARG A C 1
ATOM 859 O O . ARG A 1 109 ? 4.846 -4.588 -15.914 1.00 90.38 109 ARG A O 1
ATOM 866 N N . LEU A 1 110 ? 4.703 -4.056 -13.736 1.00 88.75 110 LEU A N 1
ATOM 867 C CA . LEU A 1 110 ? 6.083 -3.585 -13.577 1.00 88.75 110 LEU A CA 1
ATOM 868 C C . LEU A 1 110 ? 7.146 -4.700 -13.659 1.00 88.75 110 LEU A C 1
ATOM 870 O O . LEU A 1 110 ? 8.331 -4.400 -13.648 1.00 88.75 110 LEU A O 1
ATOM 874 N N . LYS A 1 111 ? 6.758 -5.982 -13.751 1.00 89.50 111 LYS A N 1
ATOM 875 C CA . LYS A 1 111 ? 7.678 -7.063 -14.145 1.00 89.50 111 LYS A CA 1
ATOM 876 C C . LYS A 1 111 ? 8.057 -6.987 -15.625 1.00 89.50 111 LYS A C 1
ATOM 878 O O . LYS A 1 111 ? 9.076 -7.554 -16.000 1.00 89.50 111 LYS A O 1
ATOM 883 N N . ASN A 1 112 ? 7.234 -6.343 -16.457 1.00 94.44 112 ASN A N 1
ATOM 884 C CA . ASN A 1 112 ? 7.598 -6.064 -17.838 1.00 94.44 112 ASN A CA 1
ATOM 885 C C . ASN A 1 112 ? 8.540 -4.842 -17.853 1.00 94.44 112 ASN A C 1
ATOM 887 O O . ASN A 1 112 ? 8.106 -3.771 -17.416 1.00 94.44 112 ASN A O 1
ATOM 891 N N . PRO A 1 113 ? 9.784 -4.983 -18.349 1.00 95.44 113 PRO A N 1
ATOM 892 C CA . PRO A 1 113 ? 10.753 -3.891 -18.380 1.00 95.44 113 PRO A CA 1
ATOM 893 C C . PRO A 1 113 ? 10.265 -2.677 -19.178 1.00 95.44 113 PRO A C 1
ATOM 895 O O . PRO A 1 113 ? 10.474 -1.558 -18.727 1.00 95.44 113 PRO A O 1
ATOM 898 N N . GLU A 1 114 ? 9.537 -2.872 -20.280 1.00 96.81 114 GLU A N 1
ATOM 899 C CA . GLU A 1 114 ? 9.033 -1.769 -21.115 1.00 96.81 114 GLU A CA 1
ATOM 900 C C . GLU A 1 114 ? 8.043 -0.883 -20.344 1.00 96.81 114 GLU A C 1
ATOM 902 O O . GLU A 1 114 ? 8.085 0.345 -20.398 1.00 96.81 114 GLU A O 1
ATOM 907 N N . ILE A 1 115 ? 7.153 -1.512 -19.569 1.00 93.62 115 ILE A N 1
ATOM 908 C CA . ILE A 1 115 ? 6.184 -0.793 -18.733 1.00 93.62 115 ILE A CA 1
ATOM 909 C C . ILE A 1 115 ? 6.894 -0.138 -17.545 1.00 93.62 115 ILE A C 1
ATOM 911 O O . ILE A 1 115 ? 6.542 0.974 -17.156 1.00 93.62 115 ILE A O 1
ATOM 915 N N . ALA A 1 116 ? 7.877 -0.818 -16.951 1.00 91.81 116 ALA A N 1
ATOM 916 C CA . ALA A 1 116 ? 8.650 -0.266 -15.845 1.00 91.81 116 ALA A CA 1
ATOM 917 C C . ALA A 1 116 ? 9.423 0.993 -16.267 1.00 91.81 116 ALA A C 1
ATOM 919 O O . ALA A 1 116 ? 9.387 1.990 -15.548 1.00 91.81 116 ALA A O 1
ATOM 920 N N . GLU A 1 117 ? 10.051 0.971 -17.443 1.00 94.19 117 GLU A N 1
ATOM 921 C CA . GLU A 1 117 ? 10.764 2.111 -18.021 1.00 94.19 117 GLU A CA 1
ATOM 922 C C . GLU A 1 117 ? 9.818 3.276 -18.321 1.00 94.19 117 GLU A C 1
ATOM 924 O O . GLU A 1 117 ? 10.087 4.409 -17.927 1.00 94.19 117 GLU A O 1
ATOM 929 N N . MET A 1 118 ? 8.656 2.998 -18.921 1.00 94.44 118 MET A N 1
ATOM 930 C CA . MET A 1 118 ? 7.631 4.016 -19.163 1.00 94.44 118 MET A CA 1
ATOM 931 C C . MET A 1 118 ? 7.204 4.729 -17.871 1.00 94.44 118 MET A C 1
ATOM 933 O O . MET A 1 118 ? 7.068 5.951 -17.857 1.00 94.44 118 MET A O 1
ATOM 937 N N . VAL A 1 119 ? 6.994 3.982 -16.782 1.00 91.56 119 VAL A N 1
ATOM 938 C CA . VAL A 1 119 ? 6.608 4.561 -15.485 1.00 91.56 119 VAL A CA 1
ATOM 939 C C . VAL A 1 119 ? 7.764 5.335 -14.851 1.00 91.56 119 VAL A C 1
ATOM 941 O O . VAL A 1 119 ? 7.527 6.407 -14.302 1.00 91.56 119 VAL A O 1
ATOM 944 N N . ALA A 1 120 ? 8.996 4.826 -14.934 1.00 90.06 120 ALA A N 1
ATOM 945 C CA . ALA A 1 120 ? 10.175 5.515 -14.415 1.00 90.06 120 ALA A CA 1
ATOM 946 C C . ALA A 1 120 ? 10.380 6.872 -15.104 1.00 90.06 120 ALA A C 1
ATOM 948 O O . ALA A 1 120 ? 10.566 7.874 -14.425 1.00 90.06 120 ALA A O 1
ATOM 949 N N . ASN A 1 121 ? 10.232 6.923 -16.429 1.00 93.25 121 ASN A N 1
ATOM 950 C CA . ASN A 1 121 ? 10.379 8.152 -17.212 1.00 93.25 121 ASN A CA 1
ATOM 951 C C . ASN A 1 121 ? 9.262 9.184 -16.961 1.00 93.25 121 ASN A C 1
ATOM 953 O O . ASN A 1 121 ? 9.412 10.346 -17.326 1.00 93.25 121 ASN A O 1
ATOM 957 N N . ALA A 1 122 ? 8.142 8.783 -16.350 1.00 91.69 122 ALA A N 1
ATOM 958 C CA . ALA A 1 122 ? 7.063 9.692 -15.958 1.00 91.69 122 ALA A CA 1
ATOM 959 C C . ALA A 1 122 ? 7.283 10.344 -14.578 1.00 91.69 122 ALA A C 1
ATOM 961 O O . ALA A 1 122 ? 6.539 11.255 -14.208 1.00 91.69 122 ALA A O 1
ATOM 962 N N . LEU A 1 123 ? 8.258 9.861 -13.799 1.00 82.31 123 LEU A N 1
ATOM 963 C CA . LEU A 1 123 ? 8.647 10.417 -12.505 1.00 82.31 123 LEU A CA 1
ATOM 964 C C . LEU A 1 123 ? 9.823 11.374 -12.729 1.00 82.31 123 LEU A C 1
ATOM 966 O O . LEU A 1 123 ? 10.968 10.942 -12.812 1.00 82.31 123 LEU A O 1
ATOM 970 N N . CYS A 1 124 ? 9.498 12.654 -12.897 1.00 61.72 124 CYS A N 1
ATOM 971 C CA . CYS A 1 124 ? 10.445 13.740 -13.149 1.00 61.72 124 CYS A CA 1
ATOM 972 C C . CYS A 1 124 ? 11.445 13.948 -12.005 1.00 61.72 124 CYS A C 1
ATOM 974 O O . CYS A 1 124 ? 11.002 13.912 -10.831 1.00 61.72 124 CYS A O 1
#